Protein AF-A0A6N9B585-F1 (afdb_monomer_lite)

Radius of gyration: 14.96 Å; chains: 1; bounding box: 34×37×36 Å

Foldseek 3Di:
DDDDVVVVCCVQAVDDDWDDAWDWDAPDPVDPTDTDPDDHLQIDVDGQFAPWDWDADPNWTWIKGFRQADPVRHGDGDIDDTWTWDQDPVGDIHTDD

Sequence (97 aa):
MKIHWSEEYKISYGQQEVSGTHYLRSKSPFGPWSIAPGAFLDGDDPCERYSGKIVESDGELLFIGFHDKDRKNRFIGEISDPIPVSVTKDGLLKLSS

Structure (mmCIF, N/CA/C/O backbone):
data_AF-A0A6N9B585-F1
#
_entry.id   AF-A0A6N9B585-F1
#
loop_
_atom_site.group_PDB
_atom_site.id
_atom_site.type_symbol
_atom_site.label_atom_id
_atom_site.label_alt_id
_atom_site.label_comp_id
_atom_site.label_asym_id
_atom_site.label_entity_id
_atom_site.label_seq_id
_atom_site.pdbx_PDB_ins_code
_atom_site.Cartn_x
_atom_site.Cartn_y
_atom_site.Cartn_z
_atom_site.occupancy
_atom_site.B_iso_or_equiv
_atom_site.auth_seq_id
_atom_site.auth_comp_id
_atom_site.auth_asym_id
_atom_site.auth_atom_id
_atom_site.pdbx_PDB_model_num
ATOM 1 N N . MET A 1 1 ? 8.153 26.429 12.149 1.00 45.78 1 MET A N 1
ATOM 2 C CA . MET A 1 1 ? 9.013 25.824 11.110 1.00 45.78 1 MET A CA 1
ATOM 3 C C . MET A 1 1 ? 8.308 24.559 10.639 1.00 45.78 1 MET A C 1
ATOM 5 O O . MET A 1 1 ? 8.055 23.712 11.481 1.00 45.78 1 MET A O 1
ATOM 9 N N . LYS A 1 2 ? 7.854 24.477 9.378 1.00 49.44 2 LYS A N 1
ATOM 10 C CA . LYS A 1 2 ? 7.245 23.242 8.849 1.00 49.44 2 LYS A CA 1
ATOM 11 C C . LYS A 1 2 ? 8.387 22.286 8.533 1.00 49.44 2 LYS A C 1
ATOM 13 O O . LYS A 1 2 ? 9.154 22.556 7.616 1.00 49.44 2 LYS A O 1
ATOM 18 N N . ILE A 1 3 ? 8.534 21.241 9.332 1.00 56.59 3 ILE A N 1
ATOM 19 C CA . ILE A 1 3 ? 9.461 20.160 9.019 1.00 56.59 3 ILE A CA 1
ATOM 20 C C . ILE A 1 3 ? 8.876 19.421 7.811 1.00 56.59 3 ILE A C 1
ATOM 22 O O . ILE A 1 3 ? 7.662 19.226 7.718 1.00 56.59 3 ILE A O 1
ATOM 26 N N . HIS A 1 4 ? 9.721 19.113 6.830 1.00 63.72 4 HIS A N 1
ATOM 27 C CA . HIS A 1 4 ? 9.298 18.369 5.652 1.00 63.72 4 HIS A CA 1
ATOM 28 C C . HIS A 1 4 ? 9.038 16.924 6.080 1.00 63.72 4 HIS A C 1
ATOM 30 O O . HIS A 1 4 ? 9.930 16.280 6.625 1.00 63.72 4 HIS A O 1
ATOM 36 N N . TRP A 1 5 ? 7.834 16.409 5.836 1.00 69.50 5 TRP A N 1
ATOM 37 C CA . TRP A 1 5 ? 7.444 15.059 6.263 1.00 69.50 5 TRP A CA 1
ATOM 38 C C . TRP A 1 5 ? 8.420 13.963 5.787 1.00 69.50 5 TRP A C 1
ATOM 40 O O . TRP A 1 5 ? 8.667 12.996 6.501 1.00 69.50 5 TRP A O 1
ATOM 50 N N . SER A 1 6 ? 9.030 14.142 4.613 1.00 65.50 6 SER A N 1
ATOM 51 C CA . SER A 1 6 ? 10.052 13.235 4.080 1.00 65.50 6 SER A CA 1
ATOM 52 C C . SER A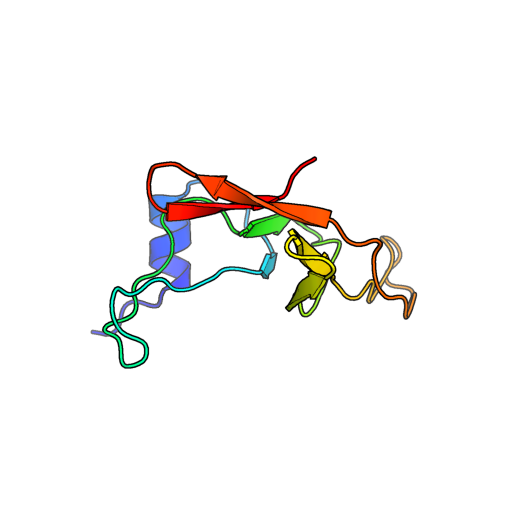 1 6 ? 11.281 13.110 4.987 1.00 65.50 6 SER A C 1
ATOM 54 O O . SER A 1 6 ? 11.845 12.027 5.095 1.00 65.50 6 SER A O 1
ATOM 56 N N . GLU A 1 7 ? 11.681 14.187 5.668 1.00 70.25 7 GLU A N 1
ATOM 57 C CA . GLU A 1 7 ? 12.811 14.172 6.606 1.00 70.25 7 GLU A CA 1
ATOM 58 C C . GLU A 1 7 ? 12.442 13.447 7.908 1.00 70.25 7 GLU A C 1
ATOM 60 O O . GLU A 1 7 ? 13.218 12.637 8.410 1.00 70.25 7 GLU A O 1
ATOM 65 N N . GLU A 1 8 ? 11.226 13.652 8.424 1.00 71.12 8 GLU A N 1
ATOM 66 C CA . GLU A 1 8 ? 10.722 12.904 9.588 1.00 71.12 8 GLU A CA 1
ATOM 67 C C . GLU A 1 8 ? 10.568 11.406 9.289 1.00 71.12 8 GLU A C 1
ATOM 69 O O . GLU A 1 8 ? 10.888 10.567 10.133 1.00 71.12 8 GLU A O 1
ATOM 74 N N . TYR A 1 9 ? 10.128 11.049 8.080 1.00 71.25 9 TYR A N 1
ATOM 75 C CA . TYR A 1 9 ? 10.048 9.657 7.641 1.00 71.25 9 TYR A CA 1
ATOM 76 C C . TYR A 1 9 ? 11.436 9.002 7.585 1.00 71.25 9 TYR A C 1
ATOM 78 O O . TYR A 1 9 ? 11.628 7.926 8.150 1.00 71.25 9 TYR A O 1
ATOM 86 N N . LYS A 1 10 ? 12.435 9.679 7.000 1.00 70.69 10 LYS A N 1
ATOM 87 C CA . LYS A 1 10 ? 13.829 9.195 6.971 1.00 70.69 10 LYS A CA 1
ATOM 88 C C . LYS A 1 10 ? 14.377 8.929 8.374 1.00 70.69 10 LYS A C 1
ATOM 90 O O . LYS A 1 10 ? 14.976 7.882 8.609 1.00 70.69 10 LYS A O 1
ATOM 95 N N . ILE A 1 11 ? 14.136 9.850 9.310 1.00 68.75 11 ILE A N 1
ATOM 96 C CA . ILE A 1 11 ? 14.595 9.734 10.703 1.00 68.75 11 ILE A CA 1
ATOM 97 C C . ILE A 1 11 ? 13.882 8.592 11.439 1.00 68.75 11 ILE A C 1
ATOM 99 O O . ILE A 1 11 ? 14.514 7.861 12.198 1.00 68.75 11 ILE A O 1
ATOM 103 N N . SER A 1 12 ? 12.570 8.446 11.243 1.00 65.50 12 SER A N 1
ATOM 104 C CA . SER A 1 12 ? 11.751 7.489 11.998 1.00 65.50 12 SER A CA 1
ATOM 105 C C . SER A 1 12 ? 11.840 6.054 11.487 1.00 65.50 12 SER A C 1
ATOM 107 O O . SER A 1 12 ? 11.665 5.132 12.283 1.00 65.50 12 SER A O 1
ATOM 109 N N . TYR A 1 13 ? 12.101 5.852 10.191 1.00 68.00 13 TYR A N 1
ATOM 110 C CA . TYR A 1 13 ? 11.965 4.535 9.572 1.00 68.00 13 TYR A CA 1
ATOM 111 C C . TYR A 1 13 ? 13.286 3.824 9.260 1.00 68.00 13 TYR A C 1
ATOM 113 O O . TYR A 1 13 ? 13.292 2.600 9.157 1.00 68.00 13 TYR A O 1
ATOM 121 N N . GLY A 1 14 ? 14.410 4.546 9.146 1.00 59.34 14 GLY A N 1
ATOM 122 C CA . GLY A 1 14 ? 15.746 3.949 8.973 1.00 59.34 14 GLY A CA 1
ATOM 123 C C . GLY A 1 14 ? 15.905 3.023 7.752 1.00 59.34 14 GLY A C 1
ATOM 124 O O . GLY A 1 14 ? 16.872 2.269 7.681 1.00 59.34 14 GLY A O 1
ATOM 125 N N . GLN A 1 15 ? 14.948 3.047 6.822 1.00 62.09 15 GLN A N 1
ATOM 126 C CA . GLN A 1 15 ? 14.906 2.242 5.601 1.00 62.09 15 GLN A CA 1
ATOM 127 C C . GLN A 1 15 ? 15.502 3.018 4.420 1.00 62.09 15 GLN A C 1
ATOM 129 O O . GLN A 1 15 ? 15.648 4.242 4.475 1.00 62.09 15 GLN A O 1
ATOM 134 N N . GLN A 1 16 ? 15.832 2.290 3.348 1.00 71.31 16 GLN A N 1
ATOM 135 C CA . GLN A 1 16 ? 16.207 2.866 2.056 1.00 71.31 16 GLN A CA 1
ATOM 136 C C . GLN A 1 16 ? 15.118 3.835 1.568 1.00 71.31 16 GLN A C 1
ATOM 138 O O . GLN A 1 16 ? 13.938 3.684 1.894 1.00 71.31 16 GLN A O 1
ATOM 143 N N . GLU A 1 17 ? 15.516 4.859 0.814 1.00 79.19 17 GLU A N 1
ATOM 144 C CA . GLU A 1 17 ? 14.563 5.753 0.160 1.00 79.19 17 GLU A CA 1
ATOM 145 C C . GLU A 1 17 ? 13.704 4.931 -0.809 1.00 79.19 17 GLU A C 1
ATOM 147 O O . GLU A 1 17 ? 14.217 4.377 -1.773 1.00 79.19 17 GLU A O 1
ATOM 152 N N . VAL A 1 18 ? 12.404 4.831 -0.529 1.00 87.25 18 VAL A N 1
ATOM 153 C CA . VAL A 1 18 ? 11.444 4.098 -1.363 1.00 87.25 18 VAL A CA 1
ATOM 154 C C . VAL A 1 18 ? 10.419 5.045 -1.968 1.00 87.25 18 VAL A C 1
ATOM 156 O O . VAL A 1 18 ? 10.154 6.135 -1.452 1.00 87.25 18 VAL A O 1
ATOM 159 N N . SER A 1 19 ? 9.800 4.594 -3.053 1.00 88.31 19 SER A N 1
ATOM 160 C CA . SER A 1 19 ? 8.595 5.206 -3.611 1.00 88.31 19 SER A CA 1
ATOM 161 C C . SER A 1 19 ? 7.397 4.289 -3.380 1.00 88.31 19 SER A C 1
ATOM 163 O O . SER A 1 19 ? 7.573 3.120 -3.047 1.00 88.31 19 SER A O 1
ATOM 165 N N . GLY A 1 20 ? 6.179 4.811 -3.539 1.00 92.25 20 GLY A N 1
ATOM 166 C CA . GLY A 1 20 ? 4.975 3.984 -3.533 1.00 92.25 20 GLY A CA 1
ATOM 167 C C . GLY A 1 20 ? 3.771 4.621 -2.848 1.00 92.25 20 GLY A C 1
ATOM 168 O O . GLY A 1 20 ? 3.659 5.847 -2.784 1.00 92.25 20 GLY A O 1
ATOM 169 N N . THR A 1 21 ? 2.857 3.789 -2.346 1.00 94.62 21 THR A N 1
ATOM 170 C CA . THR A 1 21 ? 1.586 4.242 -1.761 1.00 94.62 21 THR A CA 1
ATOM 171 C C . THR A 1 21 ? 1.635 4.251 -0.236 1.00 94.62 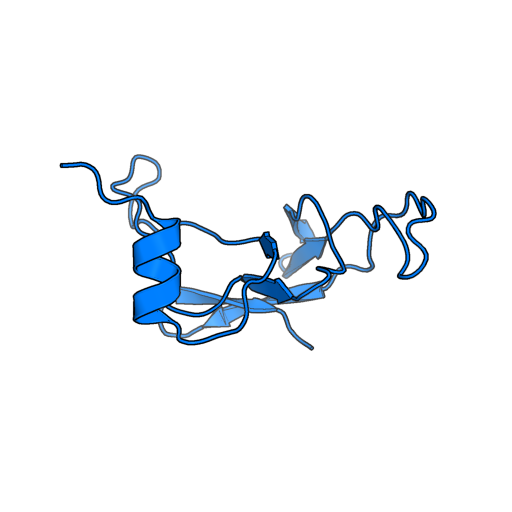21 THR A C 1
ATOM 173 O O . THR A 1 21 ? 1.885 3.232 0.408 1.00 94.62 21 THR A O 1
ATOM 176 N N . HIS A 1 22 ? 1.316 5.402 0.353 1.00 92.81 22 HIS A N 1
ATOM 177 C CA . HIS A 1 22 ? 1.072 5.565 1.785 1.00 92.81 22 HIS A CA 1
ATOM 178 C C . HIS A 1 22 ? -0.358 6.080 2.015 1.00 92.81 22 HIS A C 1
ATOM 180 O O . HIS A 1 22 ? -1.003 6.565 1.084 1.00 92.81 22 HIS A O 1
ATOM 186 N N . TYR A 1 23 ? -0.875 5.973 3.239 1.00 94.69 23 TYR A N 1
ATOM 187 C CA . TYR A 1 23 ? -2.251 6.358 3.559 1.00 94.69 23 TYR A CA 1
ATOM 188 C C . TYR A 1 23 ? -2.343 7.144 4.866 1.00 94.69 23 TYR A C 1
ATOM 190 O O . TYR A 1 23 ? -1.465 7.096 5.729 1.00 94.69 23 TYR A O 1
ATOM 198 N N . LEU A 1 24 ? -3.437 7.891 4.993 1.00 94.19 24 LEU A N 1
ATOM 199 C CA . LEU A 1 24 ? -3.761 8.670 6.179 1.00 94.19 24 LEU A CA 1
ATOM 200 C C . LEU A 1 24 ? -4.896 8.006 6.952 1.00 94.19 24 LEU A C 1
ATOM 202 O O . LEU A 1 24 ? -5.746 7.321 6.387 1.00 94.19 24 LEU A O 1
ATOM 206 N N . ARG A 1 25 ? -4.917 8.241 8.260 1.00 94.12 25 ARG A N 1
ATOM 207 C CA . ARG A 1 25 ? -5.888 7.681 9.198 1.00 94.12 25 ARG A CA 1
ATOM 208 C C . ARG A 1 25 ? -6.569 8.800 9.970 1.00 94.12 25 ARG A C 1
ATOM 210 O O . ARG A 1 25 ? -5.935 9.787 10.340 1.00 94.12 25 ARG A O 1
ATOM 217 N N . SER A 1 26 ? -7.858 8.629 10.234 1.00 94.81 26 SER A N 1
ATOM 218 C CA . SER A 1 26 ? -8.613 9.470 11.158 1.00 94.81 26 SER A CA 1
ATOM 219 C C . SER A 1 26 ? -9.825 8.720 11.701 1.00 94.81 26 SER A C 1
ATOM 221 O O . SER A 1 26 ? -10.281 7.744 11.111 1.00 94.81 26 SER A O 1
ATOM 223 N N . LYS A 1 27 ? -10.362 9.198 12.826 1.00 94.00 27 LYS A N 1
ATOM 224 C CA . LYS A 1 27 ? -11.662 8.761 13.356 1.00 94.00 27 LYS A CA 1
ATOM 225 C C . LYS A 1 27 ? -12.838 9.511 12.718 1.00 94.00 27 LYS A C 1
ATOM 227 O O . LYS A 1 27 ? -13.983 9.166 12.982 1.00 94.00 27 LYS A O 1
ATOM 232 N N . SER A 1 28 ? -12.563 10.550 11.928 1.00 95.75 28 SER A N 1
ATOM 233 C CA . SER A 1 28 ? -13.558 11.390 11.261 1.00 95.75 28 SER A CA 1
ATOM 234 C C . SER A 1 28 ? -13.176 11.579 9.792 1.00 95.75 28 SER A C 1
ATOM 236 O O . SER A 1 28 ? -11.998 11.804 9.507 1.00 95.75 28 SER A O 1
ATOM 238 N N . PRO A 1 29 ? -14.140 11.581 8.854 1.00 93.94 29 PRO A N 1
ATOM 239 C CA . PRO A 1 29 ? -13.868 11.892 7.450 1.00 93.94 29 PRO A CA 1
ATOM 240 C C . PRO A 1 29 ? -13.382 13.336 7.236 1.00 93.94 29 PRO A C 1
ATOM 242 O O . PRO A 1 29 ? -12.915 13.672 6.154 1.00 93.94 29 PRO A O 1
ATOM 245 N N . PHE A 1 30 ? -13.475 14.199 8.253 1.00 96.12 30 PHE A N 1
ATOM 246 C CA . PHE A 1 30 ? -12.982 15.580 8.213 1.00 96.12 30 PHE A CA 1
ATOM 247 C C . PHE A 1 30 ? -11.632 15.762 8.921 1.00 96.12 30 PHE A C 1
ATOM 249 O O . PHE A 1 30 ? -11.141 16.883 9.047 1.00 96.12 30 PHE A O 1
ATOM 256 N N . GLY A 1 31 ? -11.015 14.672 9.382 1.00 94.75 31 GLY A N 1
ATOM 257 C CA . GLY A 1 31 ? -9.765 14.719 10.124 1.00 94.75 31 GLY A CA 1
ATOM 258 C C . GLY A 1 31 ? -9.936 15.056 11.619 1.00 94.75 31 GLY A C 1
ATOM 259 O O . GLY A 1 31 ? -11.046 15.001 12.154 1.00 94.75 31 GLY A O 1
ATOM 260 N N . PRO A 1 32 ? -8.834 15.378 12.324 1.00 95.31 32 PRO A N 1
ATOM 261 C CA . PRO A 1 32 ? -7.478 15.516 11.792 1.00 95.31 32 PRO A CA 1
ATOM 262 C C . PRO A 1 32 ? -6.944 14.190 11.246 1.00 95.31 32 PRO A C 1
ATOM 264 O O . PRO A 1 32 ? -7.275 13.117 11.753 1.00 95.31 32 PRO A O 1
ATOM 267 N N . TRP A 1 33 ? -6.144 14.281 10.189 1.00 93.81 33 TRP A N 1
ATOM 268 C CA . TRP A 1 33 ? -5.502 13.136 9.557 1.00 93.81 33 TRP A CA 1
ATOM 269 C C . TRP A 1 33 ? -4.100 12.951 10.122 1.00 93.81 33 TRP A C 1
ATOM 271 O O . TRP A 1 33 ? -3.345 13.916 10.235 1.00 93.81 33 TRP A O 1
ATOM 281 N N . SER A 1 34 ? -3.744 11.713 10.440 1.00 91.19 34 SER A N 1
ATOM 282 C CA . SER A 1 34 ? -2.381 11.327 10.787 1.00 91.19 34 SER A CA 1
AT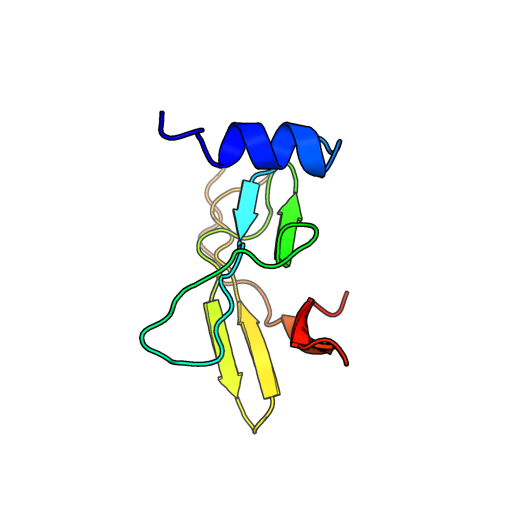OM 283 C C . SER A 1 34 ? -1.875 10.274 9.817 1.00 91.19 34 SER A C 1
ATOM 285 O O . SER A 1 34 ? -2.638 9.462 9.299 1.00 91.19 34 SER A O 1
ATOM 287 N N . ILE A 1 35 ? -0.573 10.267 9.602 1.00 89.44 35 ILE A N 1
ATOM 288 C CA . ILE A 1 35 ? 0.107 9.295 8.751 1.00 89.44 35 ILE A CA 1
ATOM 289 C C . ILE A 1 35 ? 0.065 7.930 9.437 1.00 89.44 35 ILE A C 1
ATOM 291 O O . ILE A 1 35 ? 0.121 7.851 10.669 1.00 89.44 35 ILE A O 1
ATOM 295 N N . ALA A 1 36 ? -0.128 6.863 8.663 1.00 91.75 36 ALA A N 1
ATOM 296 C CA . ALA A 1 36 ? -0.099 5.526 9.225 1.00 91.75 36 ALA A CA 1
ATOM 297 C C . ALA A 1 36 ? 1.317 5.232 9.753 1.00 91.75 36 ALA A C 1
ATOM 299 O O . ALA A 1 36 ? 2.289 5.430 9.027 1.00 91.75 36 ALA A O 1
ATOM 300 N N . PRO A 1 37 ? 1.475 4.795 11.014 1.00 89.31 37 PRO A N 1
ATOM 301 C CA . PRO A 1 37 ? 2.787 4.402 11.503 1.00 89.31 37 PRO A CA 1
ATOM 302 C C . PRO A 1 37 ? 3.269 3.192 10.705 1.00 89.31 37 PRO A C 1
ATOM 304 O O . PRO A 1 37 ? 2.478 2.298 10.402 1.00 89.31 37 PRO A O 1
ATOM 307 N N . GLY A 1 38 ? 4.563 3.135 10.412 1.00 86.56 38 GLY A N 1
ATOM 308 C CA . GLY A 1 38 ? 5.116 2.016 9.662 1.00 86.56 38 GLY A CA 1
ATOM 309 C C . GLY A 1 38 ? 5.589 2.389 8.262 1.00 86.56 38 GLY A C 1
ATOM 310 O O . GLY A 1 38 ? 5.742 3.560 7.913 1.00 86.56 38 GLY A O 1
ATOM 311 N N . ALA A 1 39 ? 5.831 1.336 7.486 1.00 87.88 39 ALA A N 1
ATOM 312 C CA . ALA A 1 39 ? 6.265 1.413 6.110 1.00 87.88 39 ALA A CA 1
ATOM 313 C C . ALA A 1 39 ? 5.125 1.951 5.246 1.00 87.88 39 ALA A C 1
ATOM 315 O O . ALA A 1 39 ? 3.968 2.056 5.666 1.00 87.88 39 ALA A O 1
ATOM 316 N N . PHE A 1 40 ? 5.447 2.256 3.998 1.00 90.81 40 PHE A N 1
ATOM 317 C CA . PHE A 1 40 ? 4.429 2.437 2.976 1.00 90.81 40 PHE A CA 1
ATOM 318 C C . PHE A 1 40 ? 3.572 1.173 2.872 1.00 90.81 40 PHE A C 1
ATOM 320 O O . PHE A 1 40 ? 4.059 0.065 3.088 1.00 90.81 40 PHE A O 1
ATOM 327 N N . LEU A 1 41 ? 2.286 1.354 2.564 1.00 94.19 41 LEU A N 1
ATOM 328 C CA . LEU A 1 41 ? 1.381 0.229 2.319 1.00 94.19 41 LEU A CA 1
ATOM 329 C C . LEU A 1 41 ? 1.910 -0.632 1.168 1.00 94.19 41 LEU A C 1
ATOM 331 O O . LEU A 1 41 ? 1.800 -1.851 1.204 1.00 94.19 41 LEU A O 1
ATOM 335 N N . ASP A 1 42 ? 2.492 0.042 0.181 1.00 94.00 42 ASP A N 1
ATOM 336 C CA . ASP A 1 42 ? 3.130 -0.547 -0.980 1.00 94.00 42 ASP A CA 1
ATOM 337 C C . ASP A 1 42 ? 4.363 0.288 -1.323 1.00 94.00 42 ASP A C 1
ATOM 339 O O . ASP A 1 42 ? 4.232 1.282 -2.034 1.00 94.00 42 ASP A O 1
ATOM 343 N N . GLY A 1 43 ? 5.516 -0.011 -0.719 1.00 90.75 43 GLY A N 1
ATOM 344 C CA . GLY A 1 43 ? 6.740 0.774 -0.899 1.00 90.75 43 GLY A CA 1
ATOM 345 C C . GLY A 1 43 ? 7.953 -0.080 -1.224 1.00 90.75 43 GLY A C 1
ATOM 346 O O . GLY A 1 43 ? 8.264 -0.996 -0.467 1.00 90.75 43 GLY A O 1
ATOM 347 N N . ASP A 1 44 ? 8.639 0.262 -2.314 1.00 88.88 44 ASP A N 1
ATOM 348 C CA . ASP A 1 44 ? 9.880 -0.384 -2.760 1.00 88.88 44 ASP A CA 1
ATOM 349 C C . ASP A 1 44 ? 10.723 0.583 -3.629 1.00 88.88 44 ASP A C 1
ATOM 351 O O . ASP A 1 44 ? 10.282 1.696 -3.959 1.00 88.88 44 ASP A O 1
ATOM 355 N N . ASP A 1 45 ? 11.937 0.168 -3.998 1.00 86.75 45 ASP A N 1
ATOM 356 C CA . ASP A 1 45 ? 12.851 0.885 -4.892 1.00 86.75 45 ASP A CA 1
ATOM 357 C C . ASP A 1 45 ? 13.461 -0.045 -5.972 1.00 86.75 45 ASP A C 1
ATOM 359 O O . ASP A 1 45 ? 14.386 -0.815 -5.691 1.00 86.75 45 ASP A O 1
ATOM 363 N N . PRO A 1 46 ? 12.982 0.017 -7.232 1.00 85.38 46 PRO A N 1
ATOM 364 C CA . PRO A 1 46 ? 11.855 0.824 -7.701 1.00 85.38 46 PRO A CA 1
ATOM 365 C C . PRO A 1 46 ? 10.512 0.245 -7.235 1.00 85.38 46 PRO A C 1
ATOM 367 O O . PRO A 1 46 ? 10.331 -0.970 -7.201 1.00 85.38 46 PRO A O 1
ATOM 370 N N . CYS A 1 47 ? 9.532 1.106 -6.956 1.00 88.31 47 CYS A N 1
ATOM 371 C CA . CYS A 1 47 ? 8.176 0.646 -6.659 1.00 88.31 47 CYS A CA 1
ATOM 372 C C . CYS A 1 47 ? 7.532 0.015 -7.901 1.00 88.31 47 CYS A C 1
ATOM 374 O O . CYS A 1 47 ? 7.534 0.604 -8.983 1.00 88.31 47 CYS A O 1
ATOM 376 N N . GLU A 1 48 ? 6.951 -1.173 -7.736 1.00 88.25 48 GLU A N 1
ATOM 377 C CA . GLU A 1 48 ? 6.349 -1.939 -8.834 1.00 88.25 48 GLU A CA 1
ATOM 378 C C . GLU A 1 48 ? 5.001 -1.382 -9.315 1.00 88.25 48 GLU A C 1
ATOM 380 O O . GLU A 1 48 ? 4.600 -1.615 -10.460 1.00 88.25 48 GLU A O 1
ATOM 385 N N . ARG A 1 49 ? 4.274 -0.688 -8.433 1.00 93.50 49 ARG A N 1
ATOM 386 C CA . ARG A 1 49 ? 2.879 -0.275 -8.626 1.00 93.50 49 ARG A CA 1
ATOM 387 C C . ARG A 1 49 ? 2.721 1.218 -8.359 1.00 93.50 49 ARG A C 1
ATOM 389 O O . ARG A 1 49 ? 2.755 1.698 -7.228 1.00 93.50 49 ARG A O 1
ATOM 396 N N . TYR A 1 50 ? 2.488 1.969 -9.425 1.00 93.12 50 TYR A N 1
ATOM 397 C CA . TYR A 1 50 ? 2.223 3.400 -9.365 1.00 93.12 50 TYR A CA 1
ATOM 398 C C . TYR A 1 50 ? 0.724 3.689 -9.178 1.00 93.12 50 TYR A C 1
ATOM 400 O O . TYR A 1 50 ? -0.132 2.914 -9.597 1.00 93.12 50 TYR A O 1
ATOM 408 N N . SER A 1 51 ? 0.385 4.836 -8.580 1.00 94.12 51 SER A N 1
ATOM 409 C CA . SER A 1 51 ? -1.000 5.332 -8.445 1.00 94.12 51 SER A CA 1
ATOM 410 C C . SER A 1 51 ? -1.989 4.333 -7.819 1.00 94.12 51 SER A C 1
ATOM 412 O O . SER A 1 51 ? -3.145 4.243 -8.246 1.00 94.12 51 SER A O 1
ATOM 414 N N . GLY A 1 52 ? -1.555 3.632 -6.768 1.00 95.88 52 GLY A N 1
ATOM 415 C CA . GLY A 1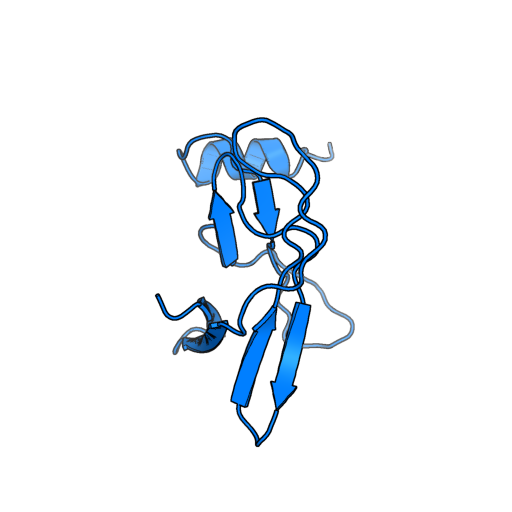 52 ? -2.362 2.647 -6.049 1.00 95.88 52 GLY A CA 1
ATOM 416 C C . GLY A 1 52 ? -3.777 3.123 -5.698 1.00 95.88 52 GLY A C 1
ATOM 417 O O . GLY A 1 52 ? -4.010 4.302 -5.386 1.00 95.88 52 GLY A O 1
ATOM 418 N N . LYS A 1 53 ? -4.740 2.202 -5.770 1.00 97.12 53 LYS A N 1
ATOM 419 C CA . LYS A 1 53 ? -6.143 2.398 -5.386 1.00 97.12 53 LYS A CA 1
ATOM 420 C C . LYS A 1 53 ? -6.621 1.203 -4.581 1.00 97.12 53 LYS A C 1
ATOM 422 O O . LYS A 1 53 ? -6.289 0.070 -4.904 1.00 97.12 53 LYS A O 1
ATOM 427 N N . ILE A 1 54 ? -7.433 1.478 -3.566 1.00 97.50 54 ILE A N 1
ATOM 428 C CA . ILE A 1 54 ? -8.227 0.449 -2.902 1.00 97.50 54 ILE A CA 1
ATOM 429 C C . ILE A 1 54 ? -9.616 0.470 -3.525 1.00 97.50 54 ILE A C 1
ATOM 431 O O . ILE A 1 54 ? -10.223 1.536 -3.649 1.00 97.50 54 ILE A O 1
ATOM 435 N N . VAL A 1 55 ? -10.089 -0.702 -3.921 1.00 97.19 55 VAL A N 1
ATOM 436 C CA . VAL A 1 55 ? -11.433 -0.948 -4.437 1.00 97.19 55 VAL A CA 1
ATOM 437 C C . VAL A 1 55 ? -12.104 -2.009 -3.574 1.00 97.19 55 VAL A C 1
ATOM 439 O O . VAL A 1 55 ? -11.428 -2.825 -2.952 1.00 97.19 55 VAL A O 1
ATOM 442 N N . GLU A 1 56 ? -13.428 -1.984 -3.521 1.00 97.31 56 GLU A N 1
ATOM 443 C CA . GLU A 1 56 ? -14.219 -3.024 -2.868 1.00 97.31 56 GLU A CA 1
ATOM 444 C C . GLU A 1 56 ? -14.895 -3.873 -3.947 1.00 97.31 56 GLU A C 1
ATOM 446 O O . GLU A 1 56 ? -15.525 -3.325 -4.855 1.00 97.31 56 GLU A O 1
ATOM 451 N N . SER A 1 57 ? -14.748 -5.195 -3.863 1.00 96.44 57 SER A N 1
ATOM 452 C CA . SER A 1 57 ? -15.422 -6.162 -4.737 1.00 96.44 57 SER A CA 1
ATOM 453 C C . SER A 1 57 ? -15.880 -7.346 -3.903 1.00 96.44 57 SER A C 1
ATOM 455 O O . SER A 1 57 ? -15.098 -7.876 -3.123 1.00 96.44 57 SER A O 1
ATOM 457 N N . ASP A 1 58 ? -17.146 -7.742 -4.041 1.00 96.00 58 ASP A N 1
ATOM 458 C CA . ASP A 1 58 ? -17.738 -8.882 -3.321 1.00 96.00 58 ASP A CA 1
ATOM 459 C C . ASP A 1 58 ? -17.535 -8.850 -1.790 1.00 96.00 58 ASP A C 1
ATOM 461 O O . ASP A 1 58 ? -17.468 -9.881 -1.124 1.00 96.00 58 ASP A O 1
ATOM 465 N N . GLY A 1 59 ? -17.468 -7.642 -1.215 1.00 95.81 59 GLY A N 1
ATOM 466 C CA . GLY A 1 59 ? -17.244 -7.417 0.216 1.00 95.81 59 GLY A CA 1
ATOM 467 C C . GLY A 1 59 ? -15.780 -7.518 0.662 1.00 95.81 59 GLY A C 1
ATOM 468 O O . GLY A 1 59 ? -15.504 -7.424 1.858 1.00 95.81 59 GLY A O 1
ATOM 469 N N . GLU A 1 60 ? -14.840 -7.682 -0.271 1.00 96.38 60 GLU A N 1
ATOM 470 C CA . GLU A 1 60 ? -13.403 -7.698 -0.010 1.00 96.38 60 GLU A CA 1
ATOM 471 C C . GLU A 1 60 ? -12.736 -6.397 -0.466 1.00 96.38 60 GLU A C 1
ATOM 473 O O . GLU A 1 60 ? -13.048 -5.842 -1.523 1.00 96.38 60 GLU A O 1
ATOM 478 N N . LEU A 1 61 ? -11.780 -5.913 0.332 1.00 97.94 61 LEU A N 1
ATOM 479 C CA . LEU A 1 61 ? -10.923 -4.796 -0.051 1.00 97.94 61 LEU A CA 1
ATOM 480 C C . LEU A 1 61 ? -9.738 -5.316 -0.863 1.00 97.94 61 LEU A C 1
ATOM 482 O O . LEU A 1 61 ? -9.001 -6.195 -0.417 1.00 97.94 61 LEU A O 1
ATOM 486 N N . LEU A 1 62 ? -9.524 -4.718 -2.028 1.00 98.06 62 LEU A N 1
ATOM 487 C CA . LEU A 1 62 ? -8.468 -5.077 -2.964 1.00 98.06 62 LEU A CA 1
ATOM 488 C C . LEU A 1 62 ? -7.644 -3.842 -3.302 1.00 98.06 62 LEU A C 1
ATOM 490 O O . LEU A 1 62 ? -8.181 -2.760 -3.529 1.00 98.06 62 LEU A O 1
ATOM 494 N N . PHE A 1 63 ? -6.332 -4.006 -3.357 1.00 97.88 63 PHE A N 1
ATOM 495 C CA . PHE A 1 63 ? -5.402 -2.999 -3.826 1.00 97.88 63 PHE A CA 1
ATOM 496 C C . PHE A 1 63 ? -5.022 -3.298 -5.270 1.00 97.88 63 PHE A C 1
ATOM 498 O O . PHE A 1 63 ? -4.582 -4.400 -5.588 1.00 97.88 63 PHE A O 1
ATOM 505 N N . ILE A 1 64 ? -5.165 -2.301 -6.132 1.00 97.50 64 ILE A N 1
ATOM 506 C CA . ILE A 1 64 ? -4.709 -2.343 -7.519 1.00 97.50 64 ILE A CA 1
ATOM 507 C C . ILE A 1 64 ? -3.734 -1.196 -7.755 1.00 97.50 64 ILE A C 1
ATOM 509 O O . ILE A 1 64 ? -3.880 -0.107 -7.192 1.00 97.50 64 ILE A O 1
ATOM 513 N N . GLY A 1 65 ? -2.746 -1.431 -8.606 1.00 96.38 65 GLY A N 1
ATOM 514 C CA . GLY A 1 65 ? -1.775 -0.432 -9.027 1.00 96.38 65 GLY A CA 1
ATOM 515 C C . GLY A 1 65 ? -1.611 -0.401 -10.538 1.00 96.38 65 GLY A C 1
ATOM 516 O O . GLY A 1 65 ? -2.128 -1.247 -11.259 1.00 96.38 65 GLY A O 1
ATOM 517 N N . PHE A 1 66 ? -0.880 0.595 -11.016 1.00 96.25 66 PHE A N 1
ATOM 518 C CA . PHE A 1 66 ? -0.485 0.722 -12.409 1.00 96.25 66 PHE A CA 1
ATOM 519 C C . PHE A 1 66 ? 0.974 0.300 -12.575 1.00 96.25 66 PHE A C 1
ATOM 521 O O . PHE A 1 66 ? 1.870 0.896 -11.972 1.00 96.25 66 PHE A O 1
ATOM 528 N N . HIS A 1 67 ? 1.222 -0.699 -13.413 1.00 94.88 67 HIS A N 1
ATOM 529 C CA . HIS A 1 67 ? 2.556 -1.038 -13.879 1.00 94.88 67 HIS A CA 1
ATOM 530 C C . HIS A 1 67 ? 2.968 -0.022 -14.950 1.00 94.88 67 HIS A C 1
ATOM 532 O O . HIS A 1 67 ? 2.662 -0.174 -16.133 1.00 94.88 67 HIS A O 1
ATOM 538 N N . ASP A 1 68 ? 3.636 1.051 -14.515 1.00 93.31 68 ASP A N 1
ATOM 539 C CA . ASP A 1 68 ? 4.104 2.117 -15.409 1.00 93.31 68 ASP A CA 1
ATOM 540 C C . ASP A 1 68 ? 5.269 1.625 -16.267 1.00 93.31 68 ASP A C 1
ATOM 542 O O . ASP A 1 68 ? 5.183 1.606 -17.494 1.00 93.31 68 ASP A O 1
ATOM 546 N N . LYS A 1 69 ? 6.359 1.180 -15.631 1.00 91.44 69 LYS A N 1
ATOM 547 C CA . LYS A 1 69 ? 7.583 0.791 -16.332 1.00 91.44 69 LYS A CA 1
ATOM 548 C C . LYS A 1 69 ? 8.213 -0.463 -15.764 1.00 91.44 69 LYS A C 1
ATOM 550 O O . LYS A 1 69 ? 8.136 -0.731 -14.570 1.00 91.44 69 LYS A O 1
ATOM 555 N N . ASP A 1 70 ? 8.904 -1.192 -16.629 1.00 89.19 70 ASP A N 1
ATOM 556 C CA . ASP A 1 70 ? 9.748 -2.305 -16.218 1.00 89.19 70 ASP A CA 1
ATOM 557 C C . ASP A 1 70 ? 11.103 -1.831 -15.657 1.00 89.19 70 ASP A C 1
ATOM 559 O O . ASP A 1 70 ? 11.468 -0.654 -15.708 1.00 89.19 70 ASP A O 1
ATOM 563 N N . ARG A 1 71 ? 11.919 -2.782 -15.183 1.00 87.69 71 ARG A N 1
ATOM 564 C CA . ARG A 1 71 ? 13.276 -2.509 -14.670 1.00 87.69 71 ARG A CA 1
ATOM 565 C C . ARG A 1 71 ? 14.249 -1.936 -15.714 1.00 87.69 71 ARG A C 1
ATOM 567 O O . ARG A 1 71 ? 15.336 -1.500 -15.354 1.00 87.69 71 ARG A O 1
ATOM 574 N N . LYS A 1 72 ? 13.893 -1.950 -17.003 1.00 91.25 72 LYS A N 1
ATOM 575 C CA . LYS A 1 72 ? 14.648 -1.331 -18.105 1.00 91.25 72 LYS A CA 1
ATOM 576 C C . LYS A 1 72 ? 14.052 0.022 -18.515 1.00 91.25 72 LYS A C 1
ATOM 578 O O . LYS A 1 72 ? 14.429 0.550 -19.560 1.00 91.25 72 LYS A O 1
ATOM 583 N N . ASN A 1 73 ? 13.154 0.585 -17.701 1.00 89.75 73 ASN A N 1
ATOM 584 C CA . ASN A 1 73 ? 12.487 1.867 -17.914 1.00 89.75 73 ASN A CA 1
ATOM 585 C C . ASN A 1 73 ? 11.609 1.899 -19.184 1.00 89.75 73 ASN A C 1
ATOM 587 O O . ASN A 1 73 ? 11.382 2.965 -19.759 1.00 89.75 73 ASN A O 1
ATOM 591 N N . ARG A 1 74 ? 11.125 0.737 -19.639 1.00 94.19 74 ARG A N 1
ATOM 592 C CA . ARG A 1 74 ? 10.186 0.620 -20.764 1.00 94.19 74 ARG A CA 1
ATOM 593 C C . ARG A 1 74 ? 8.762 0.643 -20.235 1.00 94.19 74 ARG A C 1
ATOM 595 O O . ARG A 1 74 ? 8.478 -0.034 -19.254 1.00 94.19 74 ARG A O 1
ATOM 602 N N . PHE A 1 75 ? 7.891 1.392 -20.901 1.00 94.12 75 PHE A N 1
ATOM 603 C CA . PHE A 1 75 ? 6.481 1.482 -20.536 1.00 94.12 75 PHE A CA 1
ATOM 604 C C . PHE A 1 75 ? 5.784 0.118 -20.659 1.00 94.12 75 PHE A C 1
ATOM 606 O O . PHE A 1 75 ? 5.930 -0.540 -21.690 1.00 94.12 75 PHE A O 1
ATOM 613 N N . ILE A 1 76 ? 5.055 -0.282 -19.616 1.00 95.81 76 ILE A N 1
ATOM 614 C CA . ILE A 1 76 ? 4.239 -1.503 -19.579 1.00 95.81 76 ILE A CA 1
ATOM 615 C C . ILE A 1 76 ? 2.785 -1.132 -19.891 1.00 95.81 76 ILE A C 1
ATOM 617 O O . ILE A 1 76 ? 2.253 -1.553 -20.913 1.00 95.81 76 ILE A O 1
ATOM 621 N N . GLY A 1 77 ? 2.169 -0.272 -19.072 1.00 94.94 77 GLY A N 1
ATOM 622 C CA . GLY A 1 77 ? 0.819 0.228 -19.333 1.00 94.94 77 GLY A CA 1
ATOM 623 C C . GLY A 1 77 ? -0.308 -0.680 -18.837 1.00 94.94 77 GLY A C 1
ATOM 624 O O . GLY A 1 77 ? -1.393 -0.663 -19.414 1.00 94.94 77 GLY A O 1
ATOM 625 N N . GLU A 1 78 ? -0.072 -1.453 -17.777 1.00 96.81 78 GLU A N 1
ATOM 626 C CA . GLU A 1 78 ? -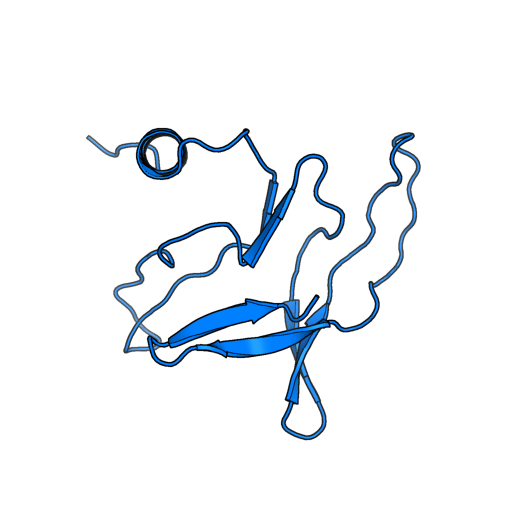1.002 -2.477 -17.282 1.00 96.81 78 GLU A CA 1
ATOM 627 C C . GLU A 1 78 ? -1.528 -2.150 -15.879 1.00 96.81 78 GLU A C 1
ATOM 629 O O . GLU A 1 78 ? -0.857 -1.499 -15.079 1.00 96.81 78 GLU A O 1
ATOM 634 N N . ILE A 1 79 ? -2.738 -2.616 -15.566 1.00 96.50 79 ILE A N 1
ATOM 635 C CA . ILE A 1 79 ? -3.247 -2.640 -14.190 1.00 96.50 79 ILE A CA 1
ATOM 636 C C . ILE A 1 79 ? -2.774 -3.939 -13.542 1.00 96.50 79 ILE A C 1
ATOM 638 O O . ILE A 1 79 ? -2.858 -4.993 -14.166 1.00 96.50 79 ILE A O 1
ATOM 642 N N . SER A 1 80 ? -2.264 -3.856 -12.315 1.00 95.50 80 SER A N 1
ATOM 643 C CA . SER A 1 80 ? -1.814 -5.026 -11.568 1.00 95.50 80 SER A CA 1
ATOM 644 C C . SER A 1 80 ? -2.969 -5.967 -11.257 1.00 95.50 80 SER A C 1
ATOM 646 O O . SER A 1 80 ? -4.117 -5.536 -11.118 1.00 95.50 80 SER A O 1
ATOM 648 N N . ASP A 1 81 ? -2.640 -7.233 -11.014 1.00 95.75 81 ASP A N 1
ATOM 649 C CA . ASP A 1 81 ? -3.572 -8.128 -10.341 1.00 95.75 81 ASP A CA 1
ATOM 650 C C . ASP A 1 81 ? -4.001 -7.526 -8.986 1.00 95.75 81 ASP A C 1
ATOM 652 O O . ASP A 1 81 ? -3.213 -6.814 -8.339 1.00 95.75 81 ASP A O 1
ATOM 656 N N . PRO A 1 82 ? -5.256 -7.753 -8.558 1.00 96.44 82 PRO A N 1
ATOM 657 C CA . PRO A 1 82 ? -5.743 -7.264 -7.280 1.00 96.44 82 PRO A CA 1
ATOM 658 C C . PRO A 1 82 ? -5.049 -7.988 -6.126 1.00 96.44 82 PRO A C 1
ATOM 660 O O . PRO A 1 82 ? -5.004 -9.215 -6.072 1.00 96.44 82 PRO A O 1
ATOM 663 N N . ILE A 1 83 ? -4.555 -7.213 -5.165 1.00 97.19 83 ILE A N 1
ATOM 664 C CA . ILE A 1 83 ? -3.908 -7.719 -3.956 1.00 97.19 83 ILE A CA 1
ATOM 665 C C . ILE A 1 83 ? -4.874 -7.545 -2.780 1.00 97.19 83 ILE 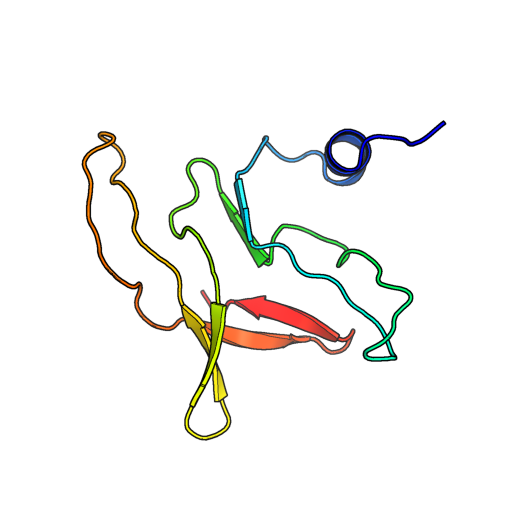A C 1
ATOM 667 O O . ILE A 1 83 ? -5.273 -6.411 -2.502 1.00 97.19 83 ILE A O 1
ATOM 671 N N . PRO A 1 84 ? -5.257 -8.609 -2.054 1.00 97.88 84 PRO A N 1
ATOM 672 C CA . PRO A 1 84 ? -6.143 -8.478 -0.904 1.00 97.88 84 PRO A CA 1
ATOM 673 C C . PRO A 1 84 ? -5.580 -7.532 0.162 1.00 97.88 84 PRO A C 1
ATOM 675 O O . PRO A 1 84 ? -4.399 -7.591 0.518 1.00 97.88 84 PRO A O 1
ATOM 678 N N . VAL A 1 85 ? -6.450 -6.680 0.704 1.00 98.12 85 VAL A N 1
ATOM 679 C CA . VAL A 1 85 ? -6.140 -5.751 1.792 1.00 98.12 85 VAL A CA 1
ATOM 680 C C . VAL A 1 85 ? -6.798 -6.247 3.069 1.00 98.12 85 VAL A C 1
ATOM 682 O O . VAL A 1 85 ? -8.012 -6.413 3.148 1.00 98.12 85 VAL A O 1
ATOM 685 N N . SER A 1 86 ? -5.994 -6.421 4.111 1.00 96.81 86 SER A N 1
ATOM 686 C CA . SER A 1 86 ? -6.476 -6.720 5.458 1.00 96.81 86 SER A CA 1
ATOM 687 C C . SER A 1 86 ? -6.364 -5.495 6.363 1.00 96.81 86 SER A C 1
ATOM 689 O O . SER A 1 86 ? -5.447 -4.682 6.222 1.00 96.81 86 SER A O 1
ATOM 691 N N . VAL A 1 87 ? -7.295 -5.376 7.312 1.00 95.38 87 VAL A N 1
ATOM 692 C CA . VAL A 1 87 ? -7.226 -4.394 8.400 1.00 95.38 87 VAL A CA 1
ATOM 693 C C . VAL A 1 87 ? -6.723 -5.104 9.654 1.00 95.38 87 VAL A C 1
ATOM 695 O O . VAL A 1 87 ? -7.328 -6.067 10.126 1.00 95.38 87 VAL A O 1
ATOM 698 N N . THR A 1 88 ? -5.601 -4.652 10.198 1.00 94.69 88 THR A N 1
ATOM 699 C CA . THR A 1 88 ? -5.015 -5.195 11.425 1.00 94.69 88 THR A CA 1
ATOM 700 C C . THR A 1 88 ? -5.854 -4.828 12.655 1.00 94.69 88 THR A C 1
ATOM 702 O O . THR A 1 88 ? -6.711 -3.943 12.619 1.00 94.69 88 THR A O 1
ATOM 705 N N . LYS A 1 89 ? -5.582 -5.471 13.800 1.00 95.25 89 LYS A N 1
ATOM 706 C CA . LYS A 1 89 ? -6.293 -5.196 15.067 1.00 95.25 89 LYS A CA 1
ATOM 707 C C . LYS A 1 89 ? -6.159 -3.744 15.541 1.00 95.25 89 LYS A C 1
ATOM 709 O O . LYS A 1 89 ? -7.047 -3.238 16.217 1.00 95.25 89 LYS A O 1
ATOM 714 N N . ASP A 1 90 ? -5.059 -3.085 15.199 1.00 92.88 90 ASP A N 1
ATOM 715 C CA . ASP A 1 90 ? -4.782 -1.677 15.486 1.00 92.88 90 ASP A CA 1
ATOM 716 C C . ASP A 1 90 ? -5.275 -0.721 14.383 1.00 92.88 90 ASP A C 1
ATOM 718 O O . ASP A 1 90 ? -5.055 0.491 14.467 1.00 92.88 90 ASP A O 1
ATOM 722 N N . GLY A 1 91 ? -5.990 -1.238 13.378 1.00 93.75 91 GLY A N 1
ATOM 723 C CA . GLY A 1 91 ? -6.625 -0.462 12.316 1.00 93.75 91 GLY A CA 1
ATOM 724 C C . GLY A 1 91 ? -5.653 0.051 11.253 1.00 93.75 91 GLY A C 1
ATOM 725 O O . GLY A 1 91 ? -5.871 1.147 10.727 1.00 93.75 91 GLY A O 1
ATOM 726 N N . LEU A 1 92 ? -4.566 -0.681 10.997 1.00 95.31 92 LEU A N 1
ATOM 727 C CA . LEU A 1 92 ? -3.652 -0.460 9.876 1.00 95.31 92 LEU A CA 1
ATOM 728 C C . LEU A 1 92 ? -4.061 -1.324 8.687 1.00 95.31 92 LEU A C 1
ATOM 730 O O . LEU A 1 92 ? -4.610 -2.408 8.852 1.00 95.31 92 LEU A O 1
ATOM 734 N N . LEU A 1 93 ? -3.771 -0.843 7.488 1.00 96.81 93 LEU A N 1
ATOM 735 C CA . LEU A 1 93 ? -3.920 -1.603 6.256 1.00 96.81 93 LEU A CA 1
ATOM 736 C C . LEU A 1 93 ? -2.653 -2.417 5.996 1.00 96.81 93 LEU A C 1
ATOM 738 O O . LEU A 1 93 ? -1.543 -1.914 6.186 1.00 96.81 93 LEU A O 1
ATOM 742 N N . LYS A 1 94 ? -2.826 -3.653 5.530 1.00 96.12 94 LYS A N 1
ATOM 743 C CA . LYS A 1 94 ? -1.742 -4.534 5.093 1.00 96.12 94 LYS A CA 1
ATOM 744 C C . LYS A 1 94 ? -2.139 -5.262 3.813 1.00 96.12 94 LYS A C 1
ATOM 746 O O . LYS A 1 94 ? -3.226 -5.835 3.752 1.00 96.12 94 LYS A O 1
ATOM 751 N N . LEU A 1 95 ? -1.232 -5.278 2.839 1.00 95.69 95 LEU A N 1
ATOM 752 C CA . LEU A 1 95 ? -1.352 -6.099 1.636 1.00 95.69 95 LEU A CA 1
ATOM 753 C C . LEU A 1 95 ? -0.952 -7.549 1.940 1.00 95.69 95 LEU A C 1
ATOM 755 O O . LEU A 1 95 ? 0.048 -7.795 2.623 1.00 95.69 95 LEU A O 1
ATOM 759 N N . SER A 1 96 ? -1.743 -8.503 1.459 1.00 88.81 96 SER A N 1
ATOM 760 C CA . SER A 1 96 ? -1.400 -9.925 1.509 1.00 88.81 96 SER A CA 1
ATOM 761 C C . SER A 1 96 ? -0.373 -10.247 0.421 1.00 88.81 96 SER A C 1
ATOM 763 O O . SER A 1 96 ? -0.640 -10.023 -0.754 1.00 88.81 96 SER A O 1
ATOM 765 N N . SER A 1 97 ? 0.800 -10.733 0.829 1.00 62.22 97 SER A N 1
ATOM 766 C CA . SER A 1 97 ? 1.863 -11.238 -0.056 1.00 62.22 97 SER A CA 1
ATOM 767 C C . SER A 1 97 ? 1.524 -12.595 -0.653 1.00 62.22 97 SER A C 1
ATOM 769 O O . SER A 1 97 ? 1.012 -13.420 0.143 1.00 62.22 97 SER A O 1
#

pLDDT: mean 88.42, std 12.06, range [45.78, 98.12]

Secondary structure (DSSP, 8-state):
----HHHHHHHHH-----EEE--EE-SSTT---EEPSSS-TEEETT-S-EEEEEEEETTEEEEEEEEEE-TTS-EEEEEPPPEEEEE-TTS-EEE--